Protein AF-A0A1Y1IG84-F1 (afdb_monomer)

Mean predicted aligned error: 15.49 Å

Solvent-accessible surface area (backbone atoms only — not comparable to full-atom values): 6760 Å² total; per-residue (Å²): 134,87,81,78,74,80,59,92,60,53,70,56,54,53,49,50,55,51,50,55,51,50,53,55,52,50,55,52,50,54,53,51,50,54,51,51,52,52,51,53,49,51,49,53,51,45,57,52,48,71,75,29,82,85,72,80,83,54,81,86,54,45,60,57,50,52,50,50,51,52,50,51,52,53,51,50,53,50,50,50,53,51,53,51,52,54,53,51,52,52,51,52,52,53,50,51,54,53,51,41,53,58,30,47,77,71,77,43,75,76,90,71,85,84,128

pLDDT: mean 83.38, std 17.09, range [45.16, 98.06]

Radius of gyration: 43.14 Å; Cα contacts (8 Å, |Δi|>4): 8; chains: 1; bounding box: 102×27×113 Å

Foldseek 3Di:
DDDPDDDPCPVVVVVVVVVVVVVVVVVVVVVVVVVVVVVVVVVVVCVVCVVPVPDDDDPPVVVVVVVVVVVVVVVVVVVVVVVVVVVVVVVVVVVQVVVQVVQVVVVHGDDDDDD

InterPro domains:
  IPR029375 Cilia- and flagella-associated protein 141 [PF15104] (23-114)

Structure (mmCIF, N/CA/C/O backbone):
data_AF-A0A1Y1IG84-F1
#
_entry.id   AF-A0A1Y1IG84-F1
#
loop_
_atom_site.group_PDB
_atom_site.id
_atom_site.type_symbol
_atom_site.label_atom_id
_atom_site.label_alt_id
_atom_site.label_comp_id
_atom_site.label_asym_id
_atom_site.label_entity_id
_atom_site.label_seq_id
_atom_site.pdbx_PDB_ins_code
_atom_site.Cartn_x
_atom_site.Cartn_y
_atom_site.Cartn_z
_atom_site.occupancy
_atom_site.B_iso_or_equiv
_atom_site.auth_seq_id
_atom_site.auth_comp_id
_atom_site.auth_asym_id
_atom_site.auth_atom_id
_atom_site.pdbx_PDB_model_num
ATOM 1 N N . MET A 1 1 ? 66.485 20.446 -59.334 1.00 49.59 1 MET A N 1
ATOM 2 C CA . MET A 1 1 ? 65.682 19.376 -58.701 1.00 49.59 1 MET A CA 1
ATOM 3 C C . MET A 1 1 ? 64.543 19.014 -59.645 1.00 49.59 1 MET A C 1
ATOM 5 O O . MET A 1 1 ? 63.717 19.872 -59.917 1.00 49.59 1 MET A O 1
ATOM 9 N N . ALA A 1 2 ? 64.547 17.814 -60.230 1.00 47.72 2 ALA A N 1
ATOM 10 C CA . ALA A 1 2 ? 63.541 17.418 -61.217 1.00 47.72 2 ALA A CA 1
ATOM 11 C C . ALA A 1 2 ? 62.183 17.172 -60.538 1.00 47.72 2 ALA A C 1
ATOM 13 O O . ALA A 1 2 ? 62.058 16.291 -59.688 1.00 47.72 2 ALA A O 1
ATOM 14 N N . THR A 1 3 ? 61.164 17.940 -60.915 1.00 59.41 3 THR A N 1
ATOM 15 C CA . THR A 1 3 ? 59.779 17.724 -60.492 1.00 59.41 3 THR A CA 1
ATOM 16 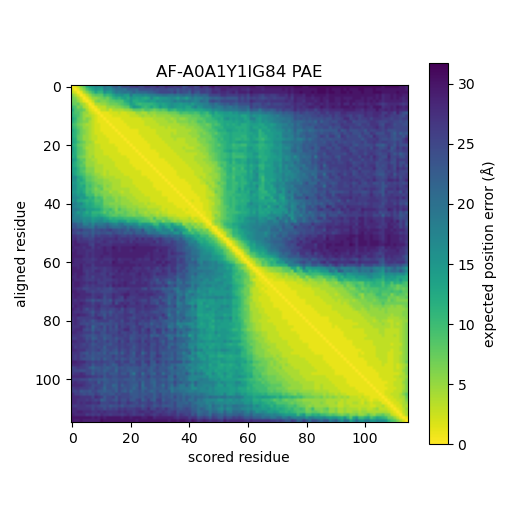C C . THR A 1 3 ? 59.233 16.489 -61.211 1.00 59.41 3 THR A C 1
ATOM 18 O O . THR A 1 3 ? 58.877 16.533 -62.389 1.00 59.41 3 THR A O 1
ATOM 21 N N . ARG A 1 4 ? 59.202 15.337 -60.525 1.00 69.88 4 ARG A N 1
ATOM 22 C CA . ARG A 1 4 ? 58.532 14.138 -61.053 1.00 69.88 4 ARG A CA 1
ATOM 23 C C . ARG A 1 4 ? 57.056 14.468 -61.272 1.00 69.88 4 ARG A C 1
ATOM 25 O O . ARG A 1 4 ? 56.344 14.779 -60.319 1.00 69.88 4 ARG A O 1
ATOM 32 N N . ARG A 1 5 ? 56.599 14.398 -62.525 1.00 69.69 5 ARG A N 1
ATOM 33 C CA . ARG A 1 5 ? 55.172 14.492 -62.850 1.00 69.69 5 ARG A CA 1
ATOM 34 C C . ARG A 1 5 ? 54.438 13.340 -62.151 1.00 69.69 5 ARG A C 1
ATOM 36 O O . ARG A 1 5 ? 54.962 12.222 -62.155 1.00 69.69 5 ARG A O 1
ATOM 43 N N . PRO A 1 6 ? 53.273 13.588 -61.530 1.00 68.81 6 PRO A N 1
ATOM 44 C CA . PRO A 1 6 ? 52.503 12.524 -60.903 1.00 68.81 6 PRO A CA 1
ATOM 45 C C . PRO A 1 6 ? 52.168 11.463 -61.952 1.00 68.81 6 PRO A C 1
ATOM 47 O O . PRO A 1 6 ? 51.808 11.800 -63.082 1.00 68.81 6 PRO A O 1
ATOM 50 N N . GLN A 1 7 ? 52.319 10.186 -61.590 1.00 77.94 7 GLN A N 1
ATOM 51 C CA . GLN A 1 7 ? 51.938 9.096 -62.481 1.00 77.94 7 GLN A CA 1
ATOM 52 C C . GLN A 1 7 ? 50.448 9.218 -62.847 1.00 77.94 7 GLN A C 1
ATOM 54 O O . GLN A 1 7 ? 49.633 9.579 -61.985 1.00 77.94 7 GLN A O 1
ATOM 59 N N . PRO A 1 8 ? 50.075 8.934 -64.107 1.00 78.00 8 PRO A N 1
ATOM 60 C CA . PRO A 1 8 ? 48.675 8.911 -64.509 1.00 78.00 8 PRO A CA 1
ATOM 61 C C . PRO A 1 8 ? 47.896 7.944 -63.605 1.00 78.00 8 PRO A C 1
ATOM 63 O O . PRO A 1 8 ? 48.337 6.828 -63.355 1.00 78.00 8 PRO A O 1
ATOM 66 N N . GLY A 1 9 ? 46.771 8.409 -63.052 1.00 82.44 9 GLY A N 1
ATOM 67 C CA . GLY A 1 9 ? 45.956 7.652 -62.091 1.00 82.44 9 GLY A CA 1
ATOM 68 C C . GLY A 1 9 ? 46.261 7.907 -60.608 1.00 82.44 9 GLY A C 1
ATOM 69 O O . GLY A 1 9 ? 45.465 7.511 -59.761 1.00 82.44 9 GLY A O 1
ATOM 70 N N . ALA A 1 10 ? 47.325 8.640 -60.256 1.00 85.62 10 ALA A N 1
ATOM 71 C CA . ALA A 1 10 ? 47.681 8.891 -58.851 1.00 85.62 10 ALA A CA 1
ATOM 72 C C . ALA A 1 10 ? 46.587 9.629 -58.050 1.00 85.62 10 ALA A C 1
ATOM 74 O O . ALA A 1 10 ? 46.395 9.362 -56.866 1.00 85.62 10 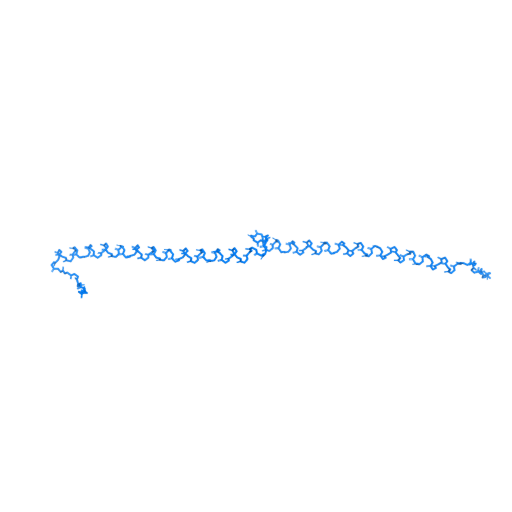ALA A O 1
ATOM 75 N N . ASN A 1 11 ? 45.842 10.539 -58.685 1.00 87.94 11 ASN A N 1
ATOM 76 C CA . ASN A 1 11 ? 44.728 11.240 -58.034 1.00 87.94 11 ASN A CA 1
ATOM 77 C C . ASN A 1 11 ? 43.530 10.311 -57.788 1.00 87.94 11 ASN A C 1
ATOM 79 O O . ASN A 1 11 ? 42.884 10.413 -56.749 1.00 87.94 11 ASN A O 1
ATOM 83 N N . VAL A 1 12 ? 43.270 9.386 -58.717 1.00 89.38 12 VAL A N 1
ATOM 84 C CA . VAL A 1 12 ? 42.215 8.372 -58.583 1.00 89.38 12 VAL A CA 1
ATOM 85 C C . VAL A 1 12 ? 42.580 7.394 -57.471 1.00 89.38 12 VAL A C 1
ATOM 87 O O . VAL A 1 12 ? 41.759 7.146 -56.599 1.00 89.38 12 VAL A O 1
ATOM 90 N N . ALA A 1 13 ? 43.832 6.930 -57.422 1.00 89.12 13 ALA A N 1
ATOM 91 C CA . ALA A 1 13 ? 44.316 6.062 -56.350 1.00 89.12 13 ALA A CA 1
ATOM 92 C C . ALA A 1 13 ? 44.178 6.715 -54.963 1.00 89.12 13 ALA A C 1
ATOM 94 O O . ALA A 1 13 ? 43.711 6.074 -54.027 1.00 89.12 13 ALA A O 1
ATOM 95 N N . LYS A 1 14 ? 44.506 8.009 -54.834 1.00 89.94 14 LYS A N 1
ATOM 96 C CA . LYS A 1 14 ? 44.299 8.766 -53.586 1.00 89.94 14 LYS A CA 1
ATOM 97 C C . LYS A 1 14 ? 42.824 8.891 -53.208 1.00 89.94 14 LYS A C 1
ATOM 99 O O . LYS A 1 14 ? 42.495 8.822 -52.029 1.00 89.94 14 LYS A O 1
ATOM 104 N N . LEU A 1 15 ? 41.944 9.097 -54.189 1.00 92.75 15 LEU A N 1
ATOM 105 C CA . LEU A 1 15 ? 40.506 9.182 -53.946 1.00 92.75 15 LEU A CA 1
ATOM 106 C C . LEU A 1 15 ? 39.942 7.836 -53.480 1.00 92.75 15 LEU A C 1
ATOM 108 O O . LEU A 1 15 ? 39.203 7.813 -52.504 1.00 92.75 15 LEU A O 1
ATOM 112 N N . VAL A 1 16 ? 40.332 6.737 -54.131 1.00 94.88 16 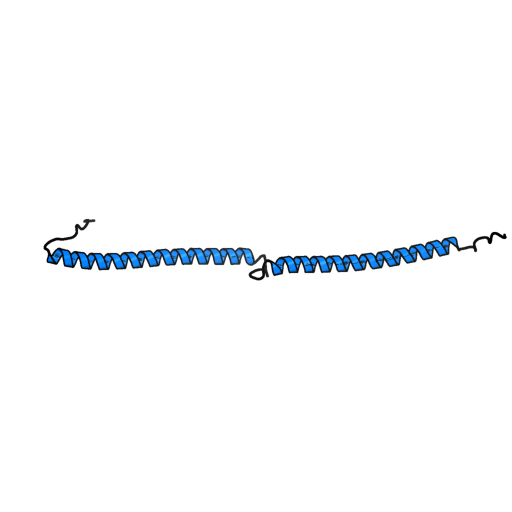VAL A N 1
ATOM 113 C CA . VAL A 1 16 ? 39.943 5.372 -53.743 1.00 94.88 16 VAL A CA 1
ATOM 114 C C . VAL A 1 16 ? 40.414 5.072 -52.323 1.00 94.88 16 VAL A C 1
ATOM 116 O O . VAL A 1 16 ? 39.587 4.777 -51.474 1.00 94.88 16 VAL A O 1
ATOM 119 N N . GLN A 1 17 ? 41.696 5.303 -52.016 1.00 94.38 17 GLN A N 1
ATOM 120 C CA . GLN A 1 17 ? 42.230 5.118 -50.659 1.00 94.38 17 GLN A CA 1
ATOM 121 C C . GLN A 1 17 ? 41.468 5.926 -49.606 1.00 94.38 17 GLN A C 1
ATOM 123 O O . GLN A 1 17 ? 41.229 5.452 -48.498 1.00 94.38 17 GLN A O 1
ATOM 128 N N . ARG A 1 18 ? 41.082 7.161 -49.942 1.00 94.69 18 ARG A N 1
ATOM 129 C CA . ARG A 1 18 ? 40.316 8.016 -49.037 1.00 94.69 18 ARG A CA 1
ATOM 130 C C . ARG A 1 18 ? 38.890 7.500 -48.838 1.00 94.69 18 ARG A C 1
ATOM 132 O O . ARG A 1 18 ? 38.389 7.549 -47.720 1.00 94.69 18 ARG A O 1
ATOM 139 N N . ASN A 1 19 ? 38.248 7.019 -49.897 1.00 95.75 19 ASN A N 1
ATOM 140 C CA . ASN A 1 19 ? 36.908 6.447 -49.820 1.00 95.75 19 ASN A CA 1
ATOM 141 C C . ASN A 1 19 ? 36.912 5.149 -49.004 1.00 95.75 19 ASN A C 1
ATOM 143 O O . ASN A 1 19 ? 36.079 5.004 -48.116 1.00 95.75 19 ASN A O 1
ATOM 147 N N . ASP A 1 20 ? 37.890 4.271 -49.232 1.00 96.31 20 ASP A N 1
ATOM 148 C CA . ASP A 1 20 ? 38.056 3.026 -48.477 1.00 96.31 20 ASP A CA 1
ATOM 149 C C . ASP A 1 20 ? 38.293 3.311 -46.988 1.00 96.31 20 ASP A C 1
ATOM 151 O O . ASP A 1 20 ? 37.704 2.669 -46.119 1.00 96.31 20 ASP A O 1
ATOM 155 N N . TYR A 1 21 ? 39.108 4.329 -46.684 1.00 95.56 21 TYR A N 1
ATOM 156 C CA . TYR A 1 21 ? 39.332 4.778 -45.313 1.00 95.56 21 TYR A CA 1
ATOM 157 C C . TYR A 1 21 ? 38.033 5.239 -44.642 1.00 95.56 21 TYR A C 1
ATOM 159 O O . TYR A 1 21 ? 37.730 4.793 -43.537 1.00 95.56 21 TYR A O 1
ATOM 167 N N . TYR A 1 22 ? 37.251 6.109 -45.289 1.00 96.50 22 TYR A N 1
ATOM 168 C CA . TYR A 1 22 ? 36.001 6.595 -44.700 1.00 96.50 22 TYR A CA 1
ATOM 169 C C . TYR A 1 22 ? 34.945 5.497 -44.572 1.00 96.50 22 TYR A C 1
ATOM 171 O O . TYR A 1 22 ? 34.286 5.443 -43.539 1.00 96.50 22 TYR A O 1
ATOM 179 N N . ALA A 1 23 ? 34.846 4.583 -45.539 1.00 96.00 23 ALA A N 1
ATOM 180 C CA . ALA A 1 23 ? 33.947 3.434 -45.455 1.00 96.00 23 ALA A CA 1
ATOM 181 C C . ALA A 1 23 ? 34.282 2.533 -44.252 1.00 96.00 23 ALA A C 1
ATOM 183 O O . ALA A 1 23 ? 33.389 2.099 -43.525 1.00 96.00 23 ALA A O 1
ATOM 184 N N . ALA A 1 24 ? 35.573 2.303 -43.985 1.00 95.50 24 ALA A N 1
ATOM 185 C CA . ALA A 1 24 ? 36.004 1.541 -42.815 1.00 95.50 24 ALA A CA 1
ATOM 186 C C . ALA A 1 24 ? 35.675 2.259 -41.491 1.00 95.50 24 ALA A C 1
ATOM 188 O O . ALA A 1 24 ? 35.273 1.616 -40.520 1.00 95.50 24 ALA A O 1
ATOM 189 N N . GLN A 1 25 ? 35.823 3.588 -41.443 1.00 95.69 25 GLN A N 1
ATOM 190 C CA . GLN A 1 25 ? 35.476 4.379 -40.256 1.00 95.69 25 GLN A CA 1
ATOM 191 C C . GLN A 1 25 ? 33.964 4.431 -40.008 1.00 95.69 25 GLN A C 1
ATOM 193 O O . GLN A 1 25 ? 33.535 4.381 -38.857 1.00 95.69 25 GLN A O 1
ATOM 198 N N . GLU A 1 26 ? 33.158 4.505 -41.066 1.00 96.12 26 GLU A N 1
ATOM 199 C CA . GLU A 1 26 ? 31.697 4.490 -40.977 1.00 96.12 26 GLU A CA 1
ATOM 200 C C . GLU A 1 26 ? 31.191 3.156 -40.418 1.00 96.12 26 GLU A C 1
ATOM 202 O O . GLU A 1 26 ? 30.448 3.152 -39.437 1.00 96.12 26 GLU A O 1
ATOM 207 N N . ALA A 1 27 ? 31.698 2.029 -40.932 1.00 95.19 27 ALA A N 1
ATOM 208 C CA . ALA A 1 27 ? 31.374 0.702 -40.405 1.00 95.19 27 ALA A CA 1
ATOM 209 C C . ALA A 1 27 ? 31.714 0.573 -38.907 1.00 95.19 27 ALA A C 1
ATOM 211 O O . ALA A 1 27 ? 30.907 0.097 -38.109 1.00 95.19 27 ALA A O 1
ATOM 212 N N . HIS A 1 28 ? 32.884 1.072 -38.496 1.00 95.69 28 HIS A N 1
ATOM 213 C CA . HIS A 1 28 ? 33.283 1.070 -37.089 1.00 95.69 28 HIS A CA 1
ATOM 214 C C . HIS A 1 28 ? 32.378 1.959 -36.212 1.00 95.69 28 HIS A C 1
ATOM 216 O O . HIS A 1 28 ? 32.046 1.599 -35.080 1.00 95.69 28 HIS A O 1
ATOM 222 N N . ALA A 1 29 ? 31.949 3.117 -36.720 1.00 96.12 29 ALA A N 1
ATOM 223 C CA . ALA A 1 29 ? 31.034 4.007 -36.010 1.00 96.12 29 ALA A CA 1
ATOM 224 C C . ALA A 1 29 ? 29.638 3.383 -35.825 1.00 96.12 29 ALA A C 1
ATOM 226 O O . ALA A 1 29 ? 29.035 3.534 -34.758 1.00 96.12 29 ALA A O 1
ATOM 227 N N . GLU A 1 30 ? 29.136 2.650 -36.822 1.00 96.75 30 GLU A N 1
ATOM 228 C CA . GLU A 1 30 ? 27.876 1.910 -36.706 1.00 96.75 30 GLU A CA 1
ATOM 229 C C . GLU A 1 30 ? 27.936 0.833 -35.619 1.00 96.75 30 GLU A C 1
ATOM 231 O O . GLU A 1 30 ? 27.001 0.700 -34.823 1.00 96.75 30 GLU A O 1
ATOM 236 N N . ASP A 1 31 ? 29.039 0.092 -35.542 1.00 95.25 31 ASP A N 1
ATOM 237 C CA . ASP A 1 31 ? 29.220 -0.949 -34.530 1.00 95.25 31 ASP A CA 1
ATOM 238 C C . ASP A 1 31 ? 29.302 -0.366 -33.114 1.00 95.25 31 ASP A C 1
ATOM 240 O O . ASP A 1 31 ? 28.656 -0.875 -32.191 1.00 95.25 31 ASP A O 1
ATOM 244 N N . LEU A 1 32 ? 29.988 0.769 -32.948 1.00 95.56 32 LEU A N 1
ATOM 245 C CA . LEU A 1 32 ? 29.974 1.523 -31.693 1.00 95.56 32 LEU A CA 1
ATOM 246 C C . LEU A 1 32 ? 28.571 2.025 -31.330 1.00 95.56 32 LEU A C 1
ATOM 248 O O . LEU A 1 32 ? 28.178 1.962 -30.165 1.00 95.56 32 LEU A O 1
ATOM 252 N N . SER A 1 33 ? 27.792 2.501 -32.304 1.00 95.12 33 SER A N 1
ATOM 253 C CA . SER A 1 33 ? 26.414 2.954 -32.073 1.00 95.12 33 SER A CA 1
ATOM 254 C C . SER A 1 33 ? 25.528 1.820 -31.551 1.00 95.12 33 SER A C 1
ATOM 256 O O . SER A 1 33 ? 24.820 2.000 -30.556 1.00 95.12 33 SER A O 1
ATOM 258 N N . LYS A 1 34 ? 25.616 0.624 -32.148 1.00 94.50 34 LYS A N 1
ATOM 259 C CA . LYS A 1 34 ? 24.889 -0.571 -31.684 1.00 94.50 34 LYS A CA 1
ATOM 260 C C . LYS A 1 34 ? 25.290 -0.945 -30.256 1.00 94.50 34 LYS A C 1
ATOM 262 O O . LYS A 1 34 ? 24.420 -1.158 -29.411 1.00 94.50 34 LYS A O 1
ATOM 267 N N . ALA A 1 35 ? 26.593 -0.968 -29.964 1.00 93.25 35 ALA A N 1
ATOM 268 C CA . ALA A 1 35 ? 27.100 -1.252 -28.623 1.00 93.25 35 ALA A CA 1
ATOM 269 C C . ALA A 1 35 ? 26.595 -0.230 -27.590 1.00 93.25 35 ALA A C 1
ATOM 271 O O . ALA A 1 35 ? 26.133 -0.617 -26.517 1.00 93.25 35 ALA A O 1
ATOM 272 N N . ASN A 1 36 ? 26.594 1.060 -27.936 1.00 94.25 36 ASN A N 1
ATOM 273 C CA . ASN A 1 36 ? 26.088 2.128 -27.072 1.00 94.25 36 ASN A CA 1
ATOM 274 C C . ASN A 1 36 ? 24.580 2.012 -26.814 1.00 94.25 36 ASN A C 1
ATOM 276 O O . ASN A 1 36 ? 24.135 2.238 -25.690 1.00 94.25 36 ASN A O 1
ATOM 280 N N . GLN A 1 37 ? 23.784 1.627 -27.816 1.00 92.62 37 GLN A N 1
ATOM 281 C CA . GLN A 1 37 ? 22.346 1.394 -27.639 1.00 92.62 37 GLN A CA 1
ATOM 282 C C . GLN A 1 37 ? 22.077 0.238 -26.670 1.00 92.62 37 GLN A C 1
ATOM 284 O O . GLN A 1 37 ? 21.254 0.367 -25.762 1.00 92.62 37 GLN A O 1
ATOM 289 N N . VAL A 1 38 ? 22.802 -0.872 -26.827 1.00 92.00 38 VAL A N 1
ATOM 290 C CA . VAL A 1 38 ? 22.691 -2.042 -25.946 1.00 92.00 38 VAL A CA 1
ATOM 291 C C . VAL A 1 38 ? 23.147 -1.694 -24.528 1.00 92.00 38 VAL A C 1
ATOM 293 O O . VAL A 1 38 ? 22.424 -1.969 -23.571 1.00 92.00 38 VAL A O 1
ATOM 296 N N . ALA A 1 39 ? 24.289 -1.020 -24.376 1.00 91.38 39 ALA A N 1
ATOM 297 C CA . ALA A 1 39 ? 24.791 -0.566 -23.081 1.00 91.38 39 ALA A CA 1
ATOM 298 C C . ALA A 1 39 ? 23.808 0.392 -22.389 1.00 91.38 39 ALA A C 1
ATOM 300 O O . ALA A 1 39 ? 23.479 0.191 -21.222 1.00 91.38 39 ALA A O 1
ATOM 301 N N . GLY A 1 40 ? 23.259 1.370 -23.117 1.00 90.56 40 GLY A N 1
ATOM 302 C CA . GLY A 1 40 ? 22.250 2.293 -22.593 1.00 90.56 40 GLY A CA 1
ATOM 303 C C . GLY A 1 40 ? 20.947 1.592 -22.195 1.00 90.56 40 GLY A C 1
ATOM 304 O O . GLY A 1 40 ? 20.332 1.9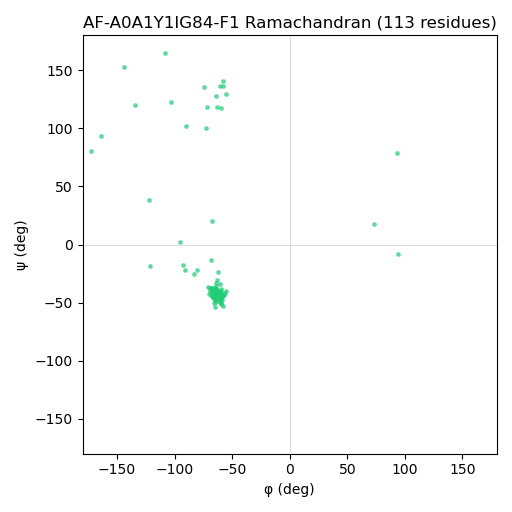43 -21.185 1.00 90.56 40 GLY A O 1
ATOM 305 N N . TRP A 1 41 ? 20.536 0.558 -22.935 1.00 85.81 41 TRP A N 1
ATOM 306 C CA . TRP A 1 41 ? 19.401 -0.285 -22.556 1.00 85.81 41 TRP A CA 1
ATOM 307 C C . TRP A 1 41 ? 19.680 -1.083 -21.276 1.00 85.81 41 TRP A C 1
ATOM 309 O O . TRP A 1 41 ? 18.838 -1.101 -20.373 1.00 85.81 41 TRP A O 1
ATOM 319 N N . HIS A 1 42 ? 20.864 -1.693 -21.160 1.00 82.25 42 HIS A N 1
ATOM 320 C CA . HIS A 1 42 ? 21.284 -2.404 -19.952 1.00 82.25 42 HIS A CA 1
ATOM 321 C C . HIS A 1 42 ? 21.376 -1.472 -18.744 1.00 82.25 42 HIS A C 1
ATOM 323 O O . HIS A 1 42 ? 20.878 -1.821 -17.677 1.00 82.25 42 HIS A O 1
ATOM 329 N N . GLU A 1 43 ? 21.937 -0.274 -18.905 1.00 79.88 43 GLU A N 1
ATOM 330 C CA . GLU A 1 43 ? 22.034 0.718 -17.837 1.00 79.88 43 GLU A CA 1
ATOM 331 C C . GLU A 1 43 ? 20.647 1.186 -17.383 1.00 79.88 43 GLU A C 1
ATOM 333 O O . GLU A 1 43 ? 20.385 1.273 -16.184 1.00 79.88 43 GLU A O 1
ATOM 338 N N . ARG A 1 44 ? 19.720 1.429 -18.319 1.00 76.69 44 ARG A N 1
ATOM 339 C CA . ARG A 1 44 ? 18.331 1.779 -17.990 1.00 76.69 44 ARG A CA 1
ATOM 340 C C . ARG A 1 44 ? 17.642 0.652 -17.223 1.00 76.69 44 ARG A C 1
ATOM 342 O O . ARG A 1 44 ? 16.998 0.919 -16.212 1.00 76.69 44 ARG A O 1
ATOM 349 N N . LYS A 1 45 ? 17.810 -0.602 -17.656 1.00 72.62 45 LYS A N 1
ATOM 350 C CA . LYS A 1 45 ? 17.282 -1.770 -16.938 1.00 72.62 45 LYS A CA 1
ATOM 351 C C . LYS A 1 45 ? 17.905 -1.949 -15.562 1.00 72.62 45 LYS A C 1
ATOM 353 O O . LYS A 1 45 ? 17.186 -2.286 -14.630 1.00 72.62 45 LYS A O 1
ATOM 358 N N . PHE A 1 46 ? 19.206 -1.712 -15.428 1.00 70.19 46 PHE A N 1
ATOM 359 C CA . PHE A 1 46 ? 19.889 -1.776 -14.145 1.00 70.19 46 PHE A CA 1
ATOM 360 C C . PHE A 1 46 ? 19.389 -0.674 -13.211 1.00 70.19 46 PHE A C 1
ATOM 362 O O . PHE A 1 46 ? 18.954 -0.979 -12.115 1.00 70.19 46 PHE A O 1
ATOM 369 N N . LYS A 1 47 ? 19.335 0.592 -13.643 1.00 65.50 47 LYS A N 1
ATOM 370 C CA . LYS A 1 47 ? 18.806 1.696 -12.818 1.00 65.50 47 LYS A CA 1
ATOM 371 C C . LYS A 1 47 ? 17.380 1.435 -12.334 1.00 65.50 47 LYS A C 1
ATOM 373 O O . LYS A 1 47 ? 17.099 1.667 -11.163 1.00 65.50 47 LYS A O 1
ATOM 378 N N . VAL A 1 48 ? 16.516 0.908 -13.202 1.00 58.72 48 VAL A N 1
ATOM 379 C CA . VAL A 1 48 ? 15.160 0.494 -12.815 1.00 58.72 48 VAL A CA 1
ATOM 380 C C . VAL A 1 48 ? 15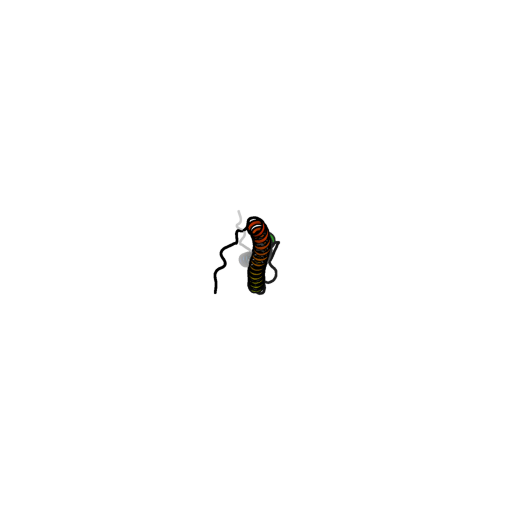.224 -0.674 -11.823 1.00 58.72 48 VAL A C 1
ATOM 382 O O . VAL A 1 48 ? 14.721 -0.545 -10.716 1.00 58.72 48 VAL A O 1
ATOM 385 N N . GLY A 1 49 ? 15.929 -1.762 -12.145 1.00 51.56 49 GLY A N 1
ATOM 386 C CA . GLY A 1 49 ? 16.016 -2.959 -11.299 1.00 51.56 49 GLY A CA 1
ATOM 387 C C . GLY A 1 49 ? 16.678 -2.746 -9.931 1.00 51.56 49 GLY A C 1
ATOM 388 O O . GLY A 1 49 ? 16.295 -3.401 -8.964 1.00 51.56 49 GLY A O 1
ATOM 389 N N . THR A 1 50 ? 17.626 -1.814 -9.818 1.00 50.22 50 THR A N 1
ATOM 390 C CA . THR A 1 50 ? 18.329 -1.488 -8.566 1.00 50.22 50 THR A CA 1
ATOM 391 C C . THR A 1 50 ? 17.526 -0.517 -7.694 1.00 50.22 50 THR A C 1
ATOM 393 O O . THR A 1 50 ? 17.670 -0.545 -6.476 1.00 50.22 50 THR A O 1
ATOM 396 N N . GLN A 1 51 ? 16.639 0.301 -8.277 1.00 50.34 51 GLN A N 1
ATOM 397 C CA . GLN A 1 51 ? 15.658 1.088 -7.513 1.00 50.34 51 GLN A CA 1
ATOM 398 C C . GLN A 1 51 ? 14.431 0.265 -7.097 1.00 50.34 51 GLN A C 1
ATOM 400 O O . GLN A 1 51 ? 13.758 0.619 -6.133 1.00 50.34 51 GLN A O 1
ATOM 405 N N . THR A 1 52 ? 14.150 -0.844 -7.785 1.00 47.12 52 THR A N 1
ATOM 406 C CA . THR A 1 52 ? 12.958 -1.671 -7.555 1.00 47.12 52 THR A CA 1
ATOM 407 C C . THR A 1 52 ? 13.286 -3.126 -7.216 1.00 47.12 52 THR A C 1
ATOM 409 O O . THR A 1 52 ? 12.548 -4.026 -7.619 1.00 47.12 52 THR A O 1
ATOM 412 N N . SER A 1 53 ? 14.332 -3.400 -6.431 1.00 45.16 53 SER A N 1
ATOM 413 C CA . SER A 1 53 ? 14.602 -4.749 -5.899 1.00 45.16 53 SER A CA 1
ATOM 414 C C . SER A 1 53 ? 13.566 -5.243 -4.866 1.00 45.16 53 SER A C 1
ATOM 416 O O . SER A 1 53 ? 13.818 -6.196 -4.136 1.00 45.16 53 SER A O 1
ATOM 418 N N . ALA A 1 54 ? 12.363 -4.659 -4.857 1.00 48.66 54 ALA A N 1
ATOM 419 C CA . ALA A 1 54 ? 11.178 -5.227 -4.223 1.00 48.66 54 ALA A CA 1
ATOM 420 C C . ALA A 1 54 ? 9.991 -5.453 -5.186 1.00 48.66 54 ALA A C 1
ATOM 422 O O . ALA A 1 54 ? 9.098 -6.220 -4.836 1.00 48.66 54 ALA A O 1
ATOM 423 N N . HIS A 1 55 ? 9.934 -4.823 -6.371 1.00 49.72 55 HIS A N 1
ATOM 424 C CA . HIS A 1 55 ? 8.724 -4.852 -7.210 1.00 49.72 55 HIS A CA 1
ATOM 425 C C . HIS A 1 55 ? 8.949 -4.226 -8.602 1.00 49.72 55 HIS A C 1
ATOM 427 O O . HIS A 1 55 ? 8.606 -3.072 -8.815 1.00 49.72 55 HIS A O 1
ATOM 433 N N . SER A 1 56 ? 9.537 -4.931 -9.573 1.00 50.75 56 SER A N 1
ATOM 434 C CA . SER A 1 56 ? 9.183 -4.672 -10.984 1.00 50.75 56 SER A CA 1
ATOM 435 C C . SER A 1 56 ? 9.639 -5.798 -11.916 1.00 50.75 56 SER A C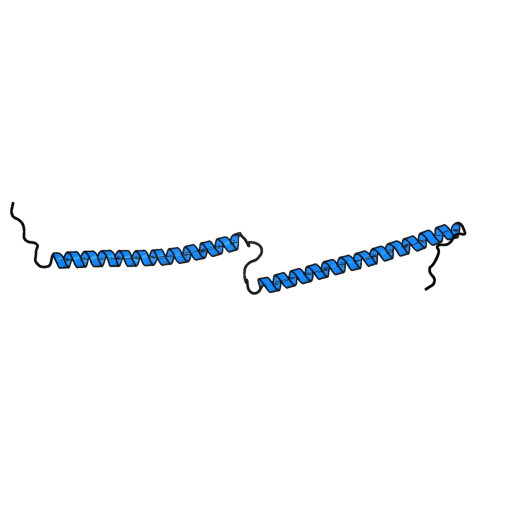 1
ATOM 437 O O . SER A 1 56 ? 10.740 -5.844 -12.464 1.00 50.75 56 SER A O 1
ATOM 439 N N . LYS A 1 57 ? 8.726 -6.727 -12.145 1.00 48.59 57 LYS A N 1
ATOM 440 C CA . LYS A 1 57 ? 8.579 -7.388 -13.436 1.00 48.59 57 LYS A CA 1
ATOM 441 C C . LYS A 1 57 ? 7.074 -7.367 -13.670 1.00 48.59 57 LYS A C 1
ATOM 443 O O . LYS A 1 57 ? 6.351 -7.848 -12.812 1.00 48.59 57 LYS A O 1
ATOM 448 N N . ASP A 1 58 ? 6.655 -6.724 -14.756 1.00 48.09 58 ASP A N 1
ATOM 449 C CA . ASP A 1 58 ? 5.265 -6.555 -15.219 1.00 48.09 58 AS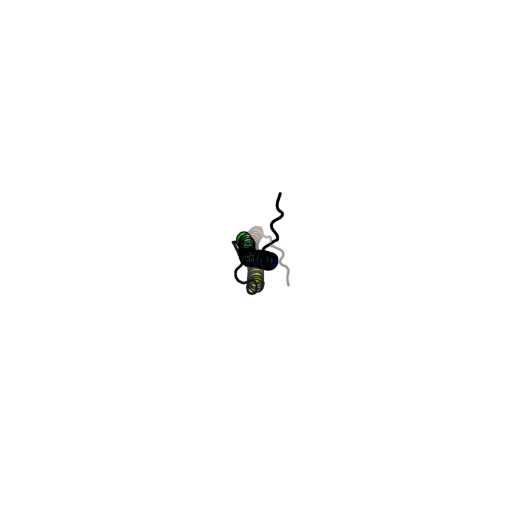P A CA 1
ATOM 450 C C . ASP A 1 58 ? 4.564 -5.266 -14.745 1.00 48.09 58 ASP A C 1
ATOM 452 O O . ASP A 1 58 ? 3.730 -5.249 -13.844 1.00 48.09 58 ASP A O 1
ATOM 456 N N . ASN A 1 59 ? 4.886 -4.151 -15.411 1.00 49.78 59 ASN A N 1
ATOM 457 C CA . ASN A 1 59 ? 4.298 -2.833 -15.139 1.00 49.78 59 ASN A CA 1
ATOM 458 C C . ASN A 1 59 ? 2.803 -2.707 -15.500 1.00 49.78 59 ASN A C 1
ATOM 460 O O . ASN A 1 59 ? 2.171 -1.782 -15.010 1.00 49.78 59 ASN A O 1
ATOM 464 N N . ASP A 1 60 ? 2.217 -3.646 -16.250 1.00 49.03 60 ASP A N 1
ATOM 465 C CA . ASP A 1 60 ? 0.765 -3.658 -16.518 1.00 49.03 60 ASP A CA 1
ATOM 466 C C . ASP A 1 60 ? -0.025 -4.518 -15.506 1.00 49.03 60 ASP A C 1
ATOM 468 O O . ASP A 1 60 ? -1.232 -4.352 -15.344 1.00 49.03 60 ASP A O 1
ATOM 472 N N . LEU A 1 61 ? 0.653 -5.405 -14.764 1.00 49.94 61 LEU A N 1
ATOM 473 C CA . LEU A 1 61 ? 0.086 -6.131 -13.616 1.00 49.94 61 LEU A CA 1
ATOM 474 C C . LEU A 1 61 ? 0.314 -5.381 -12.294 1.00 49.94 61 LEU A C 1
ATOM 476 O O . LEU A 1 61 ? -0.429 -5.582 -11.337 1.00 49.94 61 LEU A O 1
ATOM 480 N N . SER A 1 62 ? 1.310 -4.490 -12.248 1.00 57.12 62 SER A N 1
ATOM 481 C CA . SER A 1 62 ? 1.726 -3.755 -11.050 1.00 57.12 62 SER A CA 1
ATOM 482 C C . SER A 1 62 ? 0.657 -2.800 -10.508 1.00 57.12 62 SER A C 1
ATOM 484 O O . SER A 1 62 ? 0.442 -2.762 -9.299 1.00 57.12 62 SER A O 1
ATOM 486 N N . GLU A 1 63 ? -0.045 -2.029 -11.346 1.00 57.84 63 GLU A N 1
ATOM 487 C CA . GLU A 1 63 ? -1.087 -1.110 -10.844 1.00 57.84 63 GLU A CA 1
ATOM 488 C C . GLU A 1 63 ? -2.301 -1.861 -10.281 1.00 57.84 63 GLU A C 1
ATOM 490 O O . GLU A 1 63 ? -2.799 -1.520 -9.210 1.00 57.84 63 GLU A O 1
ATOM 495 N N . ASN A 1 64 ? -2.742 -2.935 -10.939 1.00 58.66 64 ASN A N 1
ATOM 496 C CA . ASN A 1 64 ? -3.835 -3.760 -10.422 1.00 58.66 64 ASN A CA 1
ATOM 497 C C . ASN A 1 64 ? -3.425 -4.498 -9.142 1.00 58.66 64 ASN A C 1
ATOM 499 O O . ASN A 1 64 ? -4.154 -4.429 -8.158 1.00 58.66 64 ASN A O 1
ATOM 503 N N . ALA A 1 65 ? -2.228 -5.091 -9.097 1.00 63.69 65 ALA A N 1
ATOM 504 C CA . ALA A 1 65 ? -1.719 -5.765 -7.903 1.00 63.69 65 ALA A CA 1
ATOM 505 C C . ALA A 1 65 ? -1.542 -4.798 -6.718 1.00 63.69 65 ALA A C 1
ATOM 507 O O . ALA A 1 65 ? -1.907 -5.111 -5.588 1.00 63.69 65 ALA A O 1
ATOM 508 N N . THR A 1 66 ? -1.025 -3.589 -6.956 1.00 71.81 66 THR A N 1
ATOM 509 C CA . THR A 1 66 ? -0.891 -2.567 -5.901 1.00 71.81 66 THR A CA 1
ATOM 510 C C . THR A 1 66 ? -2.244 -2.060 -5.409 1.00 71.81 66 THR A C 1
ATOM 512 O O . THR A 1 66 ? -2.415 -1.859 -4.204 1.00 71.81 66 THR A O 1
ATOM 515 N N . ASN A 1 67 ? -3.224 -1.907 -6.302 1.00 75.44 67 ASN A N 1
ATOM 516 C CA . ASN A 1 67 ? -4.592 -1.553 -5.934 1.00 75.44 67 ASN A CA 1
ATOM 517 C C . ASN A 1 67 ? -5.281 -2.668 -5.137 1.00 75.44 67 ASN A C 1
ATOM 519 O O . ASN A 1 67 ? -5.925 -2.376 -4.128 1.00 75.44 67 ASN A O 1
ATOM 523 N N . GLU A 1 68 ? -5.108 -3.930 -5.532 1.00 77.00 68 GLU A N 1
ATOM 524 C CA . GLU A 1 68 ? -5.615 -5.101 -4.809 1.00 77.00 68 GLU A CA 1
ATOM 525 C C . GLU A 1 68 ? -5.023 -5.169 -3.397 1.00 77.00 68 GLU A C 1
ATOM 527 O O . GLU A 1 68 ? -5.772 -5.193 -2.421 1.00 77.00 68 GLU A O 1
ATOM 532 N N . ILE A 1 69 ? -3.699 -5.044 -3.260 1.00 82.06 69 ILE A N 1
ATOM 533 C CA . ILE A 1 69 ? -3.019 -5.006 -1.956 1.00 82.06 69 ILE A CA 1
ATOM 534 C C . ILE A 1 69 ? -3.524 -3.831 -1.103 1.00 82.06 69 ILE A C 1
ATOM 536 O O . ILE A 1 69 ? -3.782 -3.979 0.095 1.00 82.06 69 ILE A O 1
ATOM 540 N N . ALA A 1 70 ? -3.708 -2.648 -1.697 1.00 84.06 70 ALA A N 1
ATOM 541 C CA . ALA A 1 70 ? -4.236 -1.488 -0.984 1.00 84.06 70 ALA A CA 1
ATOM 542 C C . ALA A 1 70 ? -5.689 -1.699 -0.522 1.00 84.06 70 ALA A C 1
ATOM 544 O O . ALA A 1 70 ? -6.060 -1.262 0.573 1.00 84.06 70 ALA A O 1
ATOM 545 N N . MET A 1 71 ? -6.520 -2.362 -1.329 1.00 90.12 71 MET A N 1
ATOM 546 C CA . MET A 1 71 ? -7.889 -2.726 -0.960 1.00 90.12 71 MET A CA 1
ATOM 547 C C . MET A 1 71 ? -7.911 -3.765 0.162 1.00 90.12 71 MET A C 1
ATOM 549 O O . MET A 1 71 ? -8.652 -3.591 1.135 1.00 90.12 71 MET A O 1
ATOM 553 N N . GLU A 1 72 ? -7.069 -4.792 0.076 1.00 90.50 72 GLU A N 1
ATOM 554 C CA . GLU A 1 72 ? -6.921 -5.813 1.111 1.00 90.50 72 GLU A CA 1
ATOM 555 C C . GLU A 1 72 ? -6.498 -5.192 2.445 1.00 90.50 72 GLU A C 1
ATOM 557 O O . GLU A 1 72 ? -7.162 -5.414 3.460 1.00 90.50 72 GLU A O 1
ATOM 562 N N . LEU A 1 73 ? -5.490 -4.315 2.440 1.00 93.25 73 LEU A N 1
ATOM 563 C CA . LEU A 1 73 ? -5.034 -3.584 3.628 1.00 93.25 73 LEU A CA 1
ATOM 564 C C . LEU A 1 73 ? -6.149 -2.745 4.264 1.00 93.25 73 LEU A C 1
ATOM 566 O O . LEU A 1 73 ? -6.339 -2.781 5.483 1.00 93.25 73 LEU A O 1
ATOM 570 N N . ARG A 1 74 ? -6.933 -2.015 3.458 1.00 94.00 74 ARG A N 1
ATOM 571 C CA . ARG A 1 74 ? -8.082 -1.238 3.963 1.00 94.00 74 ARG A CA 1
ATOM 572 C C . ARG A 1 74 ? -9.150 -2.142 4.572 1.00 94.00 74 ARG A C 1
ATOM 574 O O . ARG A 1 74 ? -9.747 -1.795 5.594 1.00 94.00 74 ARG A O 1
ATOM 581 N N . SER A 1 75 ? -9.402 -3.294 3.953 1.00 94.44 75 SER A N 1
ATOM 582 C CA . SER A 1 75 ? -10.362 -4.270 4.464 1.00 94.44 75 SER A CA 1
ATOM 583 C C . SER A 1 75 ? -9.900 -4.858 5.803 1.00 94.44 75 SER A C 1
ATOM 585 O O . SER A 1 75 ? -10.698 -4.930 6.742 1.00 94.44 75 SER A O 1
ATOM 587 N N . ALA A 1 76 ? -8.608 -5.170 5.933 1.00 95.19 76 ALA A N 1
ATOM 588 C CA . ALA A 1 76 ? -8.006 -5.686 7.154 1.00 95.19 76 ALA A CA 1
ATOM 589 C C . ALA A 1 76 ? -8.079 -4.658 8.295 1.00 95.19 76 ALA A C 1
ATOM 591 O O . ALA A 1 76 ? -8.536 -4.990 9.388 1.00 95.19 76 ALA A O 1
ATOM 592 N N . ASP A 1 77 ? -7.741 -3.388 8.041 1.00 96.19 77 ASP A N 1
ATOM 593 C CA . ASP A 1 77 ? -7.868 -2.314 9.039 1.00 96.19 77 ASP A CA 1
ATOM 594 C C . ASP A 1 77 ? -9.322 -2.143 9.518 1.00 96.19 77 ASP A C 1
ATOM 596 O O . ASP A 1 77 ? -9.597 -2.044 10.720 1.00 96.19 77 ASP A O 1
ATOM 600 N N . LYS A 1 78 ? -10.288 -2.197 8.591 1.00 96.69 78 LYS A N 1
ATOM 601 C CA . LYS A 1 78 ? -11.715 -2.165 8.940 1.00 96.69 78 LYS A CA 1
ATOM 602 C C . LYS A 1 78 ? -12.092 -3.339 9.847 1.00 96.69 78 LYS A C 1
ATOM 604 O O . LYS A 1 78 ? -12.777 -3.130 10.850 1.00 96.69 78 LYS A O 1
ATOM 609 N N . GLN A 1 79 ? -11.640 -4.552 9.533 1.00 95.88 79 GLN A N 1
ATOM 610 C CA . GLN A 1 79 ? -11.911 -5.735 10.352 1.00 95.88 79 GLN A CA 1
ATOM 611 C C . GLN A 1 79 ? -11.305 -5.609 11.754 1.00 95.88 79 GLN A C 1
ATOM 613 O O . GLN A 1 79 ? -12.003 -5.861 12.738 1.00 95.88 79 GLN A O 1
ATOM 618 N N . VAL A 1 80 ? -10.062 -5.134 11.870 1.00 97.56 80 VAL A N 1
ATOM 619 C CA . VAL A 1 80 ? -9.400 -4.900 13.164 1.00 97.56 80 VAL A CA 1
ATOM 620 C C . VAL A 1 80 ? -10.187 -3.898 14.007 1.00 97.56 80 VAL A C 1
ATOM 622 O O . VAL A 1 80 ? -10.460 -4.151 15.183 1.00 97.56 80 VAL A O 1
ATOM 625 N N . LYS A 1 81 ? -10.622 -2.780 13.416 1.00 97.69 81 LYS A N 1
ATOM 626 C CA . LYS A 1 81 ? -11.433 -1.768 14.112 1.00 97.69 81 LYS A CA 1
ATOM 627 C C . LYS A 1 81 ? -12.769 -2.331 14.594 1.00 97.69 81 LYS A C 1
ATOM 629 O O . LYS A 1 81 ? -13.162 -2.072 15.734 1.00 97.69 81 LYS A O 1
ATOM 634 N N . MET A 1 82 ? -13.448 -3.130 13.768 1.00 97.31 82 MET A N 1
ATOM 635 C CA . MET A 1 82 ? -14.695 -3.793 14.165 1.00 97.31 82 MET A CA 1
ATOM 636 C C . MET A 1 82 ? -14.475 -4.774 15.320 1.00 97.31 82 MET A C 1
ATOM 638 O O . MET A 1 82 ? -15.201 -4.716 16.312 1.00 97.31 82 MET A O 1
ATOM 642 N N . GLN A 1 83 ? -13.454 -5.631 15.231 1.00 97.69 83 GLN A N 1
ATOM 643 C CA . GLN A 1 83 ? -13.135 -6.597 16.283 1.00 97.69 83 GLN A CA 1
ATOM 644 C C . GLN A 1 83 ? -12.753 -5.903 17.591 1.00 97.69 83 GLN A C 1
ATOM 646 O O . GLN A 1 83 ? -13.216 -6.298 18.660 1.00 97.69 83 GLN A O 1
ATOM 651 N N . ARG A 1 84 ? -11.964 -4.825 17.522 1.00 97.81 84 ARG A N 1
ATOM 652 C CA . ARG A 1 84 ? -11.618 -4.012 18.692 1.00 97.81 84 ARG A CA 1
ATOM 653 C C . ARG A 1 84 ? -12.864 -3.430 19.352 1.00 97.81 84 ARG A C 1
ATOM 655 O O . ARG A 1 84 ? -13.001 -3.528 20.568 1.00 97.81 84 ARG A O 1
ATOM 662 N N . ARG A 1 85 ? -13.783 -2.856 18.569 1.00 97.94 85 ARG A N 1
ATOM 663 C CA . ARG A 1 85 ? -15.043 -2.307 19.092 1.00 97.94 85 ARG A CA 1
ATOM 664 C C . ARG A 1 85 ? -15.897 -3.388 19.755 1.00 97.94 85 ARG A C 1
ATOM 666 O O . ARG A 1 85 ? -16.428 -3.147 20.834 1.00 97.94 85 ARG A O 1
ATOM 673 N N . ALA A 1 86 ? -16.004 -4.564 19.140 1.00 97.75 86 ALA A N 1
ATOM 674 C CA . ALA A 1 86 ? -16.750 -5.687 19.701 1.00 97.75 86 ALA A CA 1
ATOM 675 C C . ALA A 1 86 ? -16.162 -6.145 21.047 1.00 97.75 86 ALA A C 1
ATOM 677 O O . ALA A 1 86 ? -16.899 -6.266 22.022 1.00 97.75 86 ALA A O 1
ATOM 678 N N . ARG A 1 87 ? -14.833 -6.299 21.125 1.00 97.69 87 ARG A N 1
ATOM 679 C CA . ARG A 1 87 ? -14.136 -6.671 22.368 1.00 97.69 87 ARG A CA 1
ATOM 680 C C . ARG A 1 87 ? -14.296 -5.624 23.469 1.00 97.69 87 ARG A C 1
ATOM 682 O O . ARG A 1 87 ? -14.518 -5.987 24.617 1.00 97.69 87 ARG A O 1
ATOM 689 N N . LEU A 1 88 ? -14.221 -4.335 23.133 1.00 98.06 88 LEU A N 1
ATOM 690 C CA . LEU A 1 88 ? -14.442 -3.259 24.107 1.00 98.06 88 LEU A CA 1
ATOM 691 C C . LEU A 1 88 ? -15.877 -3.255 24.639 1.00 98.06 88 LEU A C 1
ATOM 693 O O . LEU A 1 88 ? -16.082 -3.108 25.837 1.00 98.06 88 LEU A O 1
ATOM 697 N N . LEU A 1 89 ? -16.872 -3.456 23.772 1.00 97.56 89 LEU A N 1
ATOM 698 C CA . LEU A 1 89 ? -18.264 -3.577 24.208 1.00 97.56 89 LEU A CA 1
ATOM 699 C C . LEU A 1 89 ? -18.470 -4.779 25.133 1.00 97.56 89 LEU A C 1
ATOM 701 O O . LEU A 1 89 ? -19.202 -4.675 26.111 1.00 97.56 89 LEU A O 1
ATOM 705 N N . GLU A 1 90 ? -17.838 -5.913 24.838 1.00 97.56 90 GLU A N 1
ATOM 706 C CA . GLU A 1 90 ? -17.886 -7.094 25.699 1.00 97.56 90 GLU A CA 1
ATOM 707 C C . GLU A 1 90 ? -17.244 -6.830 27.067 1.00 97.56 90 GLU A C 1
ATOM 709 O O . GLU A 1 90 ? -17.833 -7.184 28.089 1.00 97.56 90 GLU A O 1
ATOM 714 N N . LEU A 1 91 ? -16.088 -6.159 27.094 1.00 97.81 91 LEU A N 1
ATOM 715 C CA . LEU A 1 91 ? -15.418 -5.753 28.328 1.00 97.81 91 LEU A CA 1
ATOM 716 C C . LEU A 1 91 ? -16.327 -4.860 29.181 1.00 97.81 91 LEU A C 1
ATOM 718 O O . LEU A 1 91 ? -16.611 -5.202 30.325 1.00 97.81 91 LEU A O 1
ATOM 722 N N . PHE A 1 92 ? -16.871 -3.788 28.600 1.00 97.06 92 PHE A N 1
ATOM 723 C CA . PHE A 1 92 ? -17.754 -2.875 29.328 1.00 97.06 92 PHE A CA 1
ATOM 724 C C . PHE A 1 92 ? -19.049 -3.541 29.792 1.00 97.06 92 PHE A C 1
ATOM 726 O O . PHE A 1 92 ? -19.556 -3.215 30.860 1.0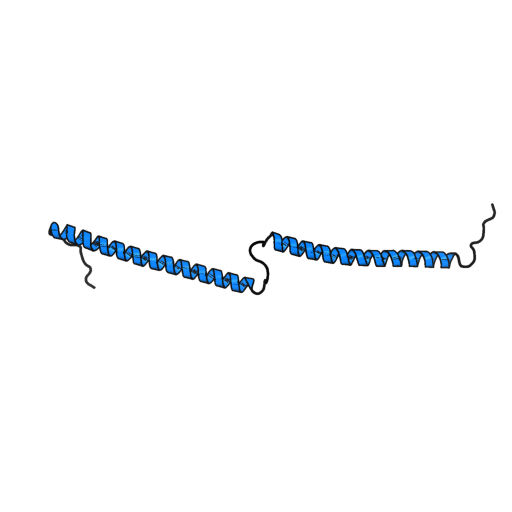0 97.06 92 PHE A O 1
ATOM 733 N N . ARG A 1 93 ? -19.590 -4.502 29.034 1.00 95.44 93 ARG A N 1
ATOM 734 C CA . ARG A 1 93 ? -20.747 -5.290 29.487 1.00 95.44 93 ARG A CA 1
ATOM 735 C C . ARG A 1 93 ? -20.412 -6.134 30.714 1.00 95.44 93 ARG A C 1
ATOM 737 O O . ARG A 1 93 ? -21.241 -6.231 31.612 1.00 95.44 93 ARG A O 1
ATOM 744 N N . ARG A 1 94 ? -19.218 -6.735 30.766 1.00 96.31 94 ARG A N 1
ATOM 745 C CA . ARG A 1 94 ? -18.760 -7.498 31.939 1.00 96.31 94 ARG A CA 1
ATOM 746 C C . ARG A 1 94 ? -18.569 -6.590 33.149 1.00 96.31 94 ARG A C 1
ATOM 748 O O . ARG A 1 94 ? -19.075 -6.914 34.217 1.00 96.31 94 ARG A O 1
ATOM 755 N N . GLU A 1 95 ? -17.908 -5.452 32.966 1.00 96.44 95 GLU A N 1
ATOM 756 C CA . GLU A 1 95 ? -17.707 -4.459 34.027 1.00 96.44 95 GLU A CA 1
ATOM 757 C C . GLU A 1 95 ? -19.042 -3.906 34.543 1.00 96.44 95 GLU A C 1
ATOM 759 O O . GLU A 1 95 ? -19.256 -3.837 35.748 1.00 96.44 95 GLU A O 1
ATOM 764 N N . ALA A 1 96 ? -19.992 -3.600 33.654 1.00 94.00 96 ALA A N 1
ATOM 765 C CA . ALA A 1 96 ? -21.317 -3.125 34.047 1.00 94.00 96 ALA A CA 1
ATOM 766 C C . ALA A 1 96 ? -22.065 -4.135 34.932 1.00 94.00 96 ALA A C 1
ATOM 768 O O . ALA A 1 96 ? -22.704 -3.737 35.902 1.00 94.00 96 ALA A O 1
ATOM 769 N N . LEU A 1 97 ? -21.966 -5.437 34.638 1.00 94.62 97 LEU A N 1
ATOM 770 C CA . LEU A 1 97 ? -22.565 -6.483 35.475 1.00 94.62 97 LEU A CA 1
ATOM 771 C C . LEU A 1 97 ? -21.894 -6.584 36.849 1.00 94.62 97 LEU A C 1
ATOM 773 O O . LEU A 1 97 ? -22.583 -6.787 37.847 1.00 94.62 97 LEU A O 1
ATOM 777 N N . GLN A 1 98 ? -20.568 -6.433 36.905 1.00 96.44 98 GLN A N 1
ATOM 778 C CA . GLN A 1 98 ? -19.826 -6.419 38.168 1.00 96.44 98 GLN A CA 1
ATOM 779 C C . GLN A 1 98 ? -20.236 -5.220 39.029 1.00 96.44 98 GLN A C 1
ATOM 781 O O . GLN A 1 98 ? -20.621 -5.402 40.182 1.00 96.44 98 GLN A O 1
ATOM 786 N N . TYR A 1 99 ? -20.254 -4.016 38.454 1.00 96.00 99 TYR A N 1
ATOM 787 C CA . TYR A 1 99 ? -20.656 -2.811 39.177 1.00 96.00 99 TYR A CA 1
ATOM 788 C C . TYR A 1 99 ? -22.117 -2.839 39.621 1.00 96.00 99 TYR A C 1
ATOM 790 O O . TYR A 1 99 ? -22.425 -2.415 40.732 1.00 96.00 99 TYR A O 1
ATOM 798 N N . GLU A 1 100 ? -23.021 -3.373 38.801 1.00 94.38 100 GLU A N 1
ATOM 799 C CA . GLU A 1 100 ? -24.420 -3.552 39.192 1.00 94.38 100 GLU A CA 1
ATOM 800 C C . GLU A 1 100 ? -24.537 -4.487 40.408 1.00 94.38 100 GLU A C 1
ATOM 802 O O . GLU A 1 100 ? -25.295 -4.206 41.335 1.00 94.38 100 GLU A O 1
ATOM 807 N N . ALA A 1 101 ? -23.763 -5.578 40.453 1.00 95.19 101 ALA A N 1
ATOM 808 C CA . ALA A 1 101 ? -23.745 -6.478 41.605 1.00 95.19 101 ALA A CA 1
ATOM 809 C C . ALA A 1 101 ? -23.216 -5.784 42.874 1.00 95.19 101 ALA A C 1
ATOM 811 O O . ALA A 1 101 ? -23.810 -5.922 43.946 1.00 95.19 101 ALA A O 1
ATOM 812 N N . GLU A 1 102 ? -22.144 -4.998 42.754 1.00 95.94 102 GLU A N 1
ATOM 813 C CA . GLU A 1 102 ? -21.580 -4.221 43.865 1.00 95.94 102 GLU A CA 1
ATOM 814 C C . GLU A 1 102 ? -22.542 -3.145 44.387 1.00 95.94 102 GLU A C 1
ATOM 816 O O . GLU A 1 102 ? -22.639 -2.932 45.598 1.00 95.94 102 GLU A O 1
ATOM 821 N N . LEU A 1 103 ? -23.267 -2.470 43.493 1.00 95.75 103 LEU A N 1
ATOM 822 C CA . LEU A 1 103 ? -24.261 -1.462 43.860 1.00 95.75 103 LEU A CA 1
ATOM 823 C C . LEU A 1 103 ? -25.481 -2.098 44.521 1.00 95.75 103 LEU A C 1
ATOM 825 O O . LEU A 1 103 ? -25.909 -1.614 45.571 1.00 95.75 103 LEU A O 1
ATOM 829 N N . ASN A 1 104 ? -25.969 -3.220 43.988 1.00 95.25 104 ASN A N 1
ATOM 830 C CA . ASN A 1 104 ? -27.079 -3.961 44.584 1.00 95.25 104 ASN A CA 1
ATOM 831 C C . ASN A 1 104 ? -26.748 -4.419 46.011 1.00 95.25 104 ASN A C 1
ATOM 833 O O . ASN A 1 104 ? -27.597 -4.324 46.895 1.00 95.25 104 ASN A O 1
ATOM 837 N N . ALA A 1 105 ? -25.503 -4.834 46.274 1.00 96.06 105 ALA A N 1
ATOM 838 C CA . ALA A 1 105 ? -25.045 -5.172 47.625 1.00 96.06 105 ALA A CA 1
ATOM 839 C C . ALA A 1 105 ? -25.098 -3.976 48.600 1.00 96.06 105 ALA A C 1
ATOM 841 O O . ALA A 1 105 ? -25.201 -4.167 49.810 1.00 96.06 105 ALA A O 1
ATOM 842 N N . ARG A 1 106 ? -25.057 -2.743 48.082 1.00 96.12 106 ARG A N 1
ATOM 843 C CA . ARG A 1 106 ? -25.203 -1.489 48.841 1.00 96.12 106 ARG A CA 1
ATOM 844 C C . ARG A 1 106 ? -26.640 -0.950 48.844 1.00 96.12 106 ARG A C 1
ATOM 846 O O . ARG A 1 106 ? -26.874 0.120 49.398 1.00 96.12 106 ARG A O 1
ATOM 853 N N . GLY A 1 107 ? -27.589 -1.654 48.222 1.00 95.31 107 GLY A N 1
ATOM 854 C CA . GLY A 1 107 ? -28.973 -1.201 48.053 1.00 95.31 107 GLY A CA 1
ATOM 855 C C . GLY A 1 107 ? -29.156 -0.088 47.011 1.00 95.31 107 GLY A C 1
ATOM 856 O O . GLY A 1 107 ? -30.174 0.598 47.030 1.00 95.31 107 GLY A O 1
ATOM 857 N N . LEU A 1 108 ? -28.178 0.113 46.124 1.00 95.31 108 LEU A N 1
ATOM 858 C CA . LEU A 1 108 ? -28.204 1.082 45.022 1.00 95.31 108 LEU A CA 1
ATOM 859 C C . LEU A 1 108 ? -28.339 0.353 43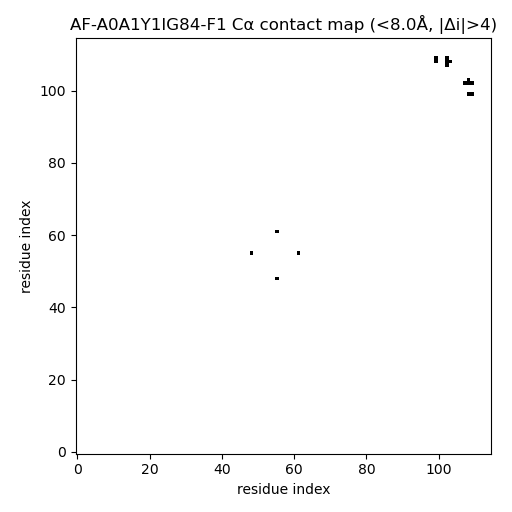.673 1.00 95.31 108 LEU A C 1
ATOM 861 O O . LEU A 1 108 ? -28.093 -0.845 43.595 1.00 95.31 108 LEU A O 1
ATOM 865 N N . ALA A 1 109 ? -28.688 1.068 42.600 1.00 91.81 109 ALA A N 1
ATOM 866 C CA . ALA A 1 109 ? -28.784 0.500 41.250 1.00 91.81 109 ALA A CA 1
ATOM 867 C C . ALA A 1 109 ? -28.322 1.496 40.175 1.00 91.81 109 ALA A C 1
ATOM 869 O O . ALA A 1 109 ? -28.440 2.711 40.362 1.00 91.81 109 ALA A O 1
ATOM 870 N N . ILE A 1 110 ? -27.827 0.993 39.037 1.00 89.75 110 ILE A N 1
ATOM 871 C CA . ILE A 1 110 ? -27.487 1.832 37.880 1.00 89.75 110 ILE A CA 1
ATOM 872 C C . ILE A 1 110 ? -28.777 2.272 37.175 1.00 89.75 110 ILE A C 1
ATOM 874 O O . ILE A 1 110 ? -29.683 1.470 36.933 1.00 89.75 110 ILE A O 1
ATOM 878 N N . LEU A 1 111 ? -28.856 3.557 36.811 1.00 90.88 111 LEU A N 1
ATOM 879 C CA . LEU A 1 111 ? -29.943 4.085 35.988 1.00 90.88 111 LEU A CA 1
ATOM 880 C C . LEU A 1 111 ? -29.918 3.414 34.609 1.00 90.88 111 LEU A C 1
ATOM 882 O O . LEU A 1 111 ? -28.950 3.542 33.861 1.00 90.88 111 LEU A O 1
ATOM 886 N N . LYS A 1 112 ? -30.999 2.711 34.270 1.00 87.94 112 LYS A N 1
ATOM 887 C CA . LYS A 1 112 ? -31.179 2.070 32.965 1.00 87.94 112 LYS A CA 1
ATOM 888 C C . LYS A 1 112 ? -32.134 2.911 32.140 1.00 87.94 112 LYS A C 1
ATOM 890 O O . LYS A 1 112 ? -33.263 3.152 32.570 1.00 87.94 112 LYS A O 1
ATOM 895 N N . ASP A 1 113 ? -31.673 3.332 30.970 1.00 88.38 113 ASP A N 1
ATOM 896 C CA . ASP A 1 113 ? -32.533 4.001 30.003 1.00 88.38 113 ASP A CA 1
ATOM 897 C C . ASP A 1 113 ? -33.611 3.013 29.543 1.00 88.38 113 ASP A C 1
ATOM 899 O O . ASP A 1 113 ? -33.311 1.874 29.171 1.00 88.38 113 ASP A O 1
ATOM 903 N N . ARG A 1 114 ? -34.877 3.422 29.629 1.00 76.62 114 ARG A N 1
ATOM 904 C CA . ARG A 1 114 ? -35.995 2.639 29.097 1.00 76.62 114 ARG A CA 1
ATOM 905 C C . ARG A 1 114 ? -36.208 3.088 27.656 1.00 76.62 114 ARG A C 1
ATOM 907 O O . ARG A 1 114 ? -36.754 4.166 27.440 1.00 76.62 114 ARG A O 1
ATOM 914 N N . LEU A 1 115 ? -35.729 2.286 26.707 1.00 52.72 115 LEU A N 1
ATOM 915 C CA . LEU A 1 115 ? -36.158 2.357 25.307 1.00 52.72 115 LEU A CA 1
ATOM 916 C C . LEU A 1 115 ? -37.582 1.814 25.167 1.00 52.72 115 LEU A C 1
ATOM 918 O O . LEU A 1 115 ? -37.873 0.784 25.820 1.00 52.72 115 LEU A O 1
#

Secondary structure (DSSP, 8-state):
---PPPPTTHHHHHHHHHHHHHHHHHHHHHHHHHHHHHHHHHHHHHHHHHH-TTS-S-HHHHHHHHHHHHHHHHHHHHHHHHHHHHHHHHHHHHHHHHHHHHHHHTT--PPPP--

Organism: Klebsormidium nitens (NCBI:txid105231)

Sequence (115 aa):
MATRRPQPGANVAKLVQRNDYYAAQEAHAEDLSKANQVAGWHERKFKVGTQTSAHSKDNDLSENATNEIAMELRSADKQVKMQRRARLLELFRREALQYEAELNARGLAILKDRL